Protein AF-A0A523UV07-F1 (afdb_monomer)

Nearest PDB structures (foldseek):
  7xn2-assembly1_A-2  TM=6.365E-01  e=3.548E-02  Nostoc sp. PCC 7120 = FACHB-418
  6zs9-assembly1_AS  TM=5.383E-01  e=8.436E-01  Homo sapiens
  6nf8-assembly1_b  TM=5.546E-01  e=1.718E+00  Bos taurus
  6nu2-assembly1_AS  TM=5.121E-01  e=3.982E+00  Homo sapiens

Secondary structure (DSSP, 8-state):
--TT--HHHHHHHHHTTS--PEEEEETTEEEEE--HHHHHHHHHHHHHHHHH---HHHHHHHHHHHTTTS-S--------S---------

Sequence (90 aa):
MVKGLTRDKLSYFVRAGYVSPRKVKRGSLDQNQFSEKDAFLIGRAWEYMTRYQTSPKAAFEKAARDYPQMGFNFESSSTSDSQRGKGGDG

Organism: NCBI:txid2250710

pLDDT: mean 75.47, std 16.66, range [42.12, 91.69]

Structure (mmCIF, N/CA/C/O backbone):
data_AF-A0A523UV07-F1
#
_entry.id   AF-A0A523UV07-F1
#
loop_
_atom_site.group_PDB
_atom_site.id
_atom_site.type_symbol
_atom_site.label_atom_id
_atom_site.label_alt_id
_atom_site.label_comp_id
_atom_site.label_asym_id
_atom_site.label_entity_id
_atom_site.label_seq_id
_atom_site.pdbx_PDB_ins_code
_atom_site.Cartn_x
_atom_site.Cartn_y
_atom_site.Cartn_z
_atom_site.occupancy
_atom_site.B_iso_or_equiv
_atom_site.auth_seq_id
_atom_site.auth_comp_id
_atom_site.auth_asym_id
_atom_site.auth_atom_id
_atom_site.pdbx_PDB_model_num
ATOM 1 N N . MET A 1 1 ? -4.706 11.897 5.277 1.00 45.81 1 MET A N 1
ATOM 2 C CA . MET A 1 1 ? -4.452 11.447 3.890 1.00 45.81 1 MET A CA 1
ATOM 3 C C . MET A 1 1 ? -3.118 10.728 3.882 1.00 45.81 1 MET A C 1
ATOM 5 O O . MET A 1 1 ? -2.163 11.290 4.399 1.00 45.81 1 MET A O 1
ATOM 9 N N . VAL A 1 2 ? -3.050 9.503 3.358 1.00 51.69 2 VAL A N 1
ATOM 10 C CA . VAL A 1 2 ? -1.767 8.810 3.158 1.00 51.69 2 VAL A CA 1
ATOM 11 C C . VAL A 1 2 ? -1.092 9.467 1.948 1.00 51.69 2 VAL A C 1
ATOM 13 O O . VAL A 1 2 ? -1.648 9.426 0.850 1.00 51.69 2 VAL A O 1
ATOM 16 N N . LYS A 1 3 ? 0.041 10.156 2.148 1.00 54.00 3 LYS A N 1
ATOM 17 C CA . LYS A 1 3 ? 0.745 10.892 1.079 1.00 54.00 3 LYS A CA 1
ATOM 18 C C . LYS A 1 3 ? 1.084 9.923 -0.074 1.00 54.00 3 LYS A C 1
ATOM 20 O O . LYS A 1 3 ? 1.767 8.931 0.143 1.00 54.00 3 LYS A O 1
ATOM 25 N N . GLY A 1 4 ? 0.579 10.196 -1.283 1.00 59.66 4 GLY A N 1
ATOM 26 C CA . GLY A 1 4 ? 0.900 9.453 -2.518 1.00 59.66 4 GLY A CA 1
ATOM 27 C C . GLY A 1 4 ? -0.087 8.356 -2.960 1.00 59.66 4 GLY A C 1
ATOM 28 O O . GLY A 1 4 ? 0.010 7.869 -4.090 1.00 59.66 4 GLY A O 1
ATOM 29 N N . LEU A 1 5 ? -1.075 7.992 -2.135 1.00 67.12 5 LEU A N 1
ATOM 30 C CA . LEU A 1 5 ? -2.085 6.976 -2.468 1.00 67.12 5 LEU A CA 1
ATOM 31 C C . LEU A 1 5 ? -3.472 7.607 -2.626 1.00 67.12 5 LEU A C 1
ATOM 33 O O . LEU A 1 5 ? -4.026 8.179 -1.688 1.00 67.12 5 LEU A O 1
ATOM 37 N N . THR A 1 6 ? -4.045 7.492 -3.827 1.00 75.88 6 THR A N 1
ATOM 38 C CA . THR A 1 6 ? -5.415 7.940 -4.103 1.00 75.88 6 THR A CA 1
ATOM 39 C C . THR A 1 6 ? -6.434 7.018 -3.431 1.00 75.88 6 THR A C 1
ATOM 41 O O . THR A 1 6 ? -6.163 5.845 -3.155 1.00 75.88 6 THR A O 1
ATOM 44 N N . ARG A 1 7 ? -7.640 7.543 -3.180 1.00 76.81 7 ARG A N 1
ATOM 45 C CA . ARG A 1 7 ? -8.743 6.793 -2.558 1.00 76.81 7 ARG A CA 1
ATOM 46 C C . ARG A 1 7 ? -9.124 5.537 -3.351 1.00 76.81 7 ARG A C 1
ATOM 48 O O . ARG A 1 7 ? -9.470 4.528 -2.739 1.00 76.81 7 ARG A O 1
ATOM 55 N N . ASP A 1 8 ? -8.995 5.570 -4.675 1.00 80.00 8 ASP A N 1
ATOM 56 C CA . ASP A 1 8 ? -9.188 4.412 -5.554 1.00 80.00 8 ASP A CA 1
ATOM 57 C C . ASP A 1 8 ? -8.207 3.281 -5.271 1.00 80.00 8 ASP A C 1
ATOM 59 O O . ASP A 1 8 ? -8.622 2.137 -5.092 1.00 80.00 8 ASP A O 1
ATOM 63 N N . LYS A 1 9 ? -6.913 3.598 -5.142 1.00 82.31 9 LYS A N 1
ATOM 64 C CA . LYS A 1 9 ? -5.884 2.600 -4.821 1.00 82.31 9 LYS A CA 1
ATOM 65 C C . LYS A 1 9 ? -6.172 1.954 -3.474 1.00 82.31 9 LYS A C 1
ATOM 67 O O . LYS A 1 9 ? -6.183 0.734 -3.373 1.00 82.31 9 LYS A O 1
ATOM 72 N N . LEU A 1 10 ? -6.489 2.759 -2.459 1.00 82.25 10 LEU A N 1
ATOM 73 C CA . LEU A 1 10 ? -6.869 2.245 -1.141 1.00 82.25 10 LEU A CA 1
ATOM 74 C C . LEU A 1 10 ? -8.093 1.319 -1.233 1.00 82.25 10 LEU A C 1
ATOM 76 O O . LEU A 1 10 ? -8.089 0.229 -0.670 1.00 82.25 10 LEU A O 1
ATOM 80 N N . SER A 1 11 ? -9.118 1.723 -1.984 1.00 84.25 11 SER A N 1
ATOM 81 C CA . SER A 1 11 ? -10.353 0.946 -2.148 1.00 84.25 11 SER A CA 1
ATOM 82 C C . SER A 1 11 ? -10.122 -0.374 -2.885 1.00 84.25 11 SER A C 1
ATOM 84 O O . SER A 1 11 ? -10.742 -1.376 -2.533 1.00 84.25 11 SER A O 1
ATOM 86 N N . TYR A 1 12 ? -9.201 -0.406 -3.852 1.00 88.38 12 TYR A N 1
ATOM 87 C CA . TYR A 1 12 ? -8.805 -1.629 -4.548 1.00 88.38 12 TYR A CA 1
ATOM 88 C C . TYR A 1 12 ? -8.250 -2.681 -3.580 1.00 88.38 12 TYR A C 1
ATOM 90 O O . TYR A 1 12 ? -8.756 -3.801 -3.559 1.00 88.38 12 TYR A O 1
ATOM 98 N N . PHE A 1 13 ? -7.275 -2.332 -2.729 1.00 87.25 13 PHE A N 1
ATOM 99 C CA . PHE A 1 13 ? -6.672 -3.306 -1.804 1.00 87.25 13 PHE A CA 1
ATOM 100 C C . PHE A 1 13 ? -7.640 -3.782 -0.716 1.00 87.25 13 PHE A C 1
ATOM 102 O O . PHE A 1 13 ? -7.543 -4.928 -0.280 1.00 87.25 13 PHE A O 1
ATOM 109 N N . VAL A 1 14 ? -8.597 -2.941 -0.310 1.00 88.56 14 VAL A N 1
ATOM 110 C CA . VAL A 1 14 ? -9.686 -3.347 0.593 1.00 88.56 14 VAL A CA 1
ATOM 111 C C . VAL A 1 14 ? -10.618 -4.337 -0.101 1.00 88.56 14 VAL A C 1
ATOM 113 O O . VAL A 1 14 ? -10.917 -5.394 0.443 1.00 88.56 14 VAL A O 1
ATOM 116 N N . ARG A 1 15 ? -11.064 -4.019 -1.323 1.00 88.12 15 ARG A N 1
ATOM 117 C CA . ARG A 1 15 ? -12.006 -4.850 -2.085 1.00 88.12 15 ARG A CA 1
ATOM 118 C C . ARG A 1 15 ? -11.395 -6.185 -2.511 1.00 88.12 15 ARG A C 1
ATOM 120 O O . ARG A 1 15 ? -12.104 -7.182 -2.561 1.00 88.12 15 ARG A O 1
ATOM 127 N N . ALA A 1 16 ? -10.094 -6.200 -2.783 1.00 87.06 16 ALA A N 1
ATOM 128 C CA . ALA A 1 16 ? -9.329 -7.406 -3.077 1.00 87.06 16 ALA A CA 1
ATOM 129 C C . ALA A 1 16 ? -8.970 -8.227 -1.820 1.00 87.06 16 ALA A C 1
ATOM 131 O O . ALA A 1 16 ? -8.411 -9.312 -1.948 1.00 87.06 16 ALA A O 1
ATOM 132 N N . GLY A 1 17 ? -9.280 -7.731 -0.615 1.00 88.69 17 GLY A N 1
ATOM 133 C CA . GLY A 1 17 ? -9.070 -8.453 0.642 1.00 88.69 17 GLY A CA 1
ATOM 134 C C . GLY A 1 17 ? -7.626 -8.468 1.149 1.00 88.69 17 GLY A C 1
ATOM 135 O O . GLY A 1 17 ? -7.315 -9.221 2.066 1.00 88.69 17 GLY A O 1
ATOM 136 N N . TYR A 1 18 ? -6.739 -7.642 0.586 1.00 87.38 18 TYR A N 1
ATOM 137 C CA . TYR A 1 18 ? -5.342 -7.555 1.028 1.00 87.38 18 TYR A CA 1
ATOM 138 C C . TYR A 1 18 ? -5.190 -6.801 2.352 1.00 87.38 18 TYR A C 1
ATOM 140 O O . TYR A 1 18 ? -4.307 -7.111 3.147 1.00 87.38 18 TYR A O 1
ATOM 148 N N . VAL A 1 19 ? -6.058 -5.819 2.603 1.00 86.38 19 VAL A N 1
ATOM 149 C CA . VAL A 1 19 ? -6.088 -5.047 3.852 1.00 86.38 19 VAL A CA 1
ATOM 150 C C . VAL A 1 19 ? -7.501 -5.002 4.416 1.00 86.38 19 VAL A C 1
ATOM 152 O O . VAL A 1 19 ? -8.482 -4.959 3.675 1.00 86.38 19 VAL A O 1
ATOM 155 N N . SER A 1 20 ? -7.604 -4.971 5.741 1.00 87.06 20 SER A N 1
ATOM 156 C CA . SER A 1 20 ? -8.876 -4.865 6.461 1.00 87.06 20 SER A CA 1
ATOM 157 C C . SER A 1 20 ? -8.846 -3.638 7.376 1.00 87.06 20 SER A C 1
ATOM 159 O O . SER A 1 20 ? -8.550 -3.770 8.565 1.00 87.06 20 SER A O 1
ATOM 161 N N . PRO A 1 21 ? -9.101 -2.428 6.836 1.00 85.38 21 PRO A N 1
ATOM 162 C CA . PRO A 1 21 ? -9.103 -1.209 7.631 1.00 85.38 21 PRO A CA 1
ATOM 163 C C . PRO A 1 21 ? -10.228 -1.244 8.663 1.00 85.38 21 PRO A C 1
ATOM 165 O O . PRO A 1 21 ? -11.307 -1.795 8.426 1.00 85.38 21 PRO A O 1
ATOM 168 N N . ARG A 1 22 ? -10.000 -0.599 9.806 1.00 86.31 22 ARG A N 1
ATOM 169 C CA . ARG A 1 22 ? -11.032 -0.469 10.836 1.00 86.31 22 ARG A CA 1
ATOM 170 C C . ARG A 1 22 ? -12.068 0.552 10.387 1.00 86.31 22 ARG A C 1
ATOM 172 O O . ARG A 1 22 ? -11.715 1.618 9.889 1.00 86.31 22 ARG A O 1
ATOM 179 N N . LYS A 1 23 ? -13.348 0.255 10.592 1.00 85.62 23 LYS A N 1
ATOM 180 C CA . LYS A 1 23 ? -14.414 1.240 10.387 1.00 85.62 23 LYS A CA 1
ATOM 181 C C . LYS A 1 23 ? -14.514 2.116 11.628 1.00 85.62 23 LYS A C 1
ATOM 183 O O . LYS A 1 23 ? -14.723 1.604 12.724 1.00 85.62 23 LYS A O 1
ATOM 188 N N . VAL A 1 24 ? -14.352 3.421 11.454 1.00 85.75 24 VAL A N 1
ATOM 189 C CA . VAL A 1 24 ? -14.523 4.413 12.517 1.00 85.75 24 VAL A CA 1
ATOM 190 C C . VAL A 1 24 ? -15.667 5.347 12.151 1.00 85.75 24 VAL A C 1
ATOM 192 O O . VAL A 1 24 ? -15.733 5.854 11.029 1.00 85.75 24 VAL A O 1
ATOM 195 N N . LYS A 1 25 ? -16.575 5.584 13.100 1.00 82.06 25 LYS A N 1
ATOM 196 C CA . LYS A 1 25 ? -17.637 6.576 12.927 1.00 82.06 25 LYS A CA 1
ATOM 197 C C . LYS A 1 25 ? -17.051 7.971 13.064 1.00 82.06 25 LYS A C 1
ATOM 199 O O . LYS A 1 25 ? -16.443 8.297 14.082 1.00 82.06 25 LYS A O 1
ATOM 204 N N . ARG A 1 26 ? -17.256 8.808 12.051 1.00 76.50 26 ARG A N 1
ATOM 205 C CA . ARG A 1 26 ? -16.880 10.221 12.078 1.00 76.50 26 ARG A CA 1
ATOM 206 C C . ARG A 1 26 ? -18.115 11.053 11.745 1.00 76.50 26 ARG A C 1
ATOM 208 O O . ARG A 1 26 ? -18.429 11.284 10.579 1.00 76.50 26 ARG A O 1
ATOM 215 N N . GLY A 1 27 ? -18.845 11.444 12.790 1.00 81.25 27 GLY A N 1
ATOM 216 C CA . GLY A 1 27 ? -20.191 12.006 12.657 1.00 81.25 27 GLY A CA 1
ATOM 217 C C . GLY A 1 27 ? -21.179 10.942 12.169 1.00 81.25 27 GLY A C 1
ATOM 218 O O . GLY A 1 27 ? -21.217 9.843 12.719 1.00 81.25 27 GLY A O 1
ATOM 219 N N . SER A 1 28 ? -21.933 11.251 11.113 1.00 79.19 28 SER A N 1
ATOM 220 C CA . SER A 1 28 ? -22.917 10.338 10.504 1.00 79.19 28 SER A CA 1
ATOM 221 C C . SER A 1 28 ? -22.332 9.389 9.446 1.00 79.19 28 SER A C 1
ATOM 223 O O . SER A 1 28 ? -23.080 8.634 8.833 1.00 79.19 28 SER A O 1
ATOM 225 N N . LEU A 1 29 ? -21.018 9.439 9.193 1.00 77.69 29 LEU A N 1
ATOM 226 C CA . LEU A 1 29 ? -20.345 8.665 8.145 1.00 77.69 29 LEU A CA 1
ATOM 227 C C . LEU A 1 29 ? -19.373 7.642 8.741 1.00 77.69 29 LEU A C 1
ATOM 229 O O . LEU A 1 29 ? -18.512 7.986 9.556 1.00 77.69 29 LEU A O 1
ATOM 233 N N . ASP A 1 30 ? -19.462 6.401 8.266 1.00 80.50 30 ASP A N 1
ATOM 234 C CA . ASP A 1 30 ? -18.438 5.384 8.491 1.00 80.50 30 ASP A CA 1
ATOM 235 C C . ASP A 1 30 ? -17.232 5.657 7.581 1.00 80.50 30 ASP A C 1
ATOM 237 O O . ASP A 1 30 ? -17.354 5.725 6.354 1.00 80.50 30 ASP A O 1
ATOM 241 N N . GLN A 1 31 ? -16.050 5.821 8.174 1.00 80.06 31 GLN A N 1
ATOM 242 C CA . GLN A 1 31 ? -14.793 5.989 7.447 1.00 80.06 31 GLN A CA 1
ATOM 243 C C . GLN A 1 31 ? -13.866 4.804 7.693 1.00 80.06 31 GLN A C 1
ATOM 245 O O . GLN A 1 31 ? -13.749 4.300 8.808 1.00 80.06 31 GLN A O 1
ATOM 250 N N . ASN A 1 32 ? -13.164 4.385 6.642 1.00 83.44 32 ASN A N 1
ATOM 251 C CA . ASN A 1 32 ? -12.103 3.394 6.759 1.00 83.44 32 ASN A CA 1
ATOM 252 C C . ASN A 1 32 ? -10.848 4.069 7.323 1.00 83.44 32 ASN A C 1
ATOM 254 O O . ASN A 1 32 ? -10.248 4.929 6.674 1.00 83.44 32 ASN A O 1
ATOM 258 N N . GLN A 1 33 ? -10.447 3.663 8.522 1.00 85.56 33 GLN A N 1
ATOM 259 C CA . GLN A 1 33 ? -9.182 4.019 9.139 1.00 85.56 33 GLN A CA 1
ATOM 260 C C . GLN A 1 33 ? -8.150 2.939 8.812 1.00 85.56 33 GLN A C 1
ATOM 262 O O . GLN A 1 33 ? -8.256 1.791 9.246 1.00 85.56 33 GLN A O 1
ATOM 267 N N . PHE A 1 34 ? -7.159 3.330 8.019 1.00 84.88 34 PHE 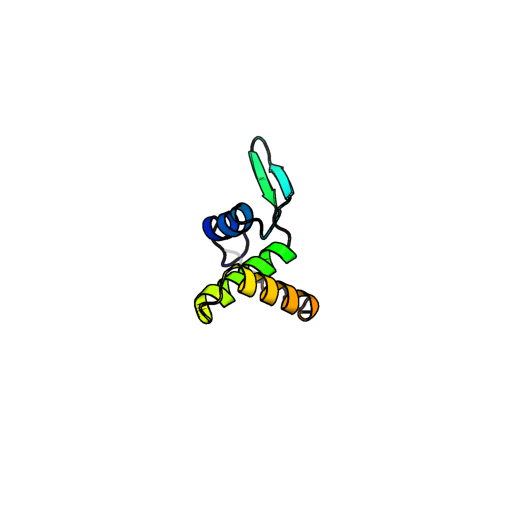A N 1
ATOM 268 C CA . PHE A 1 34 ? -6.014 2.500 7.667 1.00 84.88 34 PHE A CA 1
ATOM 269 C C . PHE A 1 34 ? -4.924 2.673 8.721 1.00 84.88 34 PHE A C 1
ATOM 271 O O . PHE A 1 34 ? -4.660 3.799 9.150 1.00 84.88 34 PHE A O 1
ATOM 278 N N . SER A 1 35 ? -4.298 1.572 9.129 1.00 85.50 35 SER A N 1
ATOM 279 C CA . SER A 1 35 ? -3.113 1.626 9.984 1.00 85.50 35 SER A CA 1
ATOM 280 C C . SER A 1 35 ? -1.882 2.087 9.198 1.00 85.50 35 SER A C 1
ATOM 282 O O . SER A 1 35 ? -1.868 2.068 7.964 1.00 85.50 35 SER A O 1
ATOM 284 N N . GLU A 1 36 ? -0.817 2.465 9.906 1.00 82.69 36 GLU A N 1
ATOM 285 C CA . GLU A 1 36 ? 0.482 2.765 9.285 1.00 82.69 36 GLU A CA 1
ATOM 286 C C . GLU A 1 36 ? 1.029 1.564 8.507 1.00 82.69 36 GLU A C 1
ATOM 288 O O . GLU A 1 36 ? 1.533 1.717 7.394 1.00 82.69 36 GLU A O 1
ATOM 293 N N . LYS A 1 37 ? 0.827 0.354 9.042 1.00 85.44 37 LYS A N 1
ATOM 294 C CA . LYS A 1 37 ? 1.140 -0.897 8.350 1.00 85.44 37 LYS A CA 1
ATOM 295 C C . LYS A 1 37 ? 0.381 -1.002 7.030 1.00 85.44 37 LYS A C 1
ATOM 297 O O . LYS A 1 37 ? 0.996 -1.261 6.002 1.00 85.44 37 LYS A O 1
ATOM 302 N N . ASP A 1 38 ? -0.931 -0.772 7.033 1.00 86.69 38 ASP A N 1
ATOM 303 C CA . ASP A 1 38 ? -1.737 -0.846 5.807 1.00 86.69 38 ASP A CA 1
ATOM 304 C C . ASP A 1 38 ? -1.251 0.168 4.768 1.00 86.69 38 ASP A C 1
ATOM 306 O O . ASP A 1 38 ? -1.072 -0.174 3.601 1.00 86.69 38 ASP A O 1
ATOM 310 N N . ALA A 1 39 ? -0.981 1.405 5.194 1.00 84.88 39 ALA A N 1
ATOM 311 C CA . ALA A 1 39 ? -0.457 2.453 4.327 1.00 84.88 39 ALA A CA 1
ATOM 312 C C . ALA A 1 39 ? 0.882 2.055 3.683 1.00 84.88 39 ALA A C 1
ATOM 314 O O . ALA A 1 39 ? 1.052 2.217 2.471 1.00 84.88 39 ALA A O 1
ATOM 315 N N . PHE A 1 40 ? 1.803 1.492 4.469 1.00 86.94 40 PHE A N 1
ATOM 316 C CA . PHE A 1 40 ? 3.089 1.007 3.974 1.00 86.94 40 PHE A CA 1
ATOM 317 C C . PHE A 1 40 ? 2.922 -0.135 2.970 1.00 86.94 40 PHE A C 1
ATOM 319 O O . PHE A 1 40 ? 3.470 -0.075 1.867 1.00 86.94 40 PHE A O 1
ATOM 326 N N . LEU A 1 41 ? 2.147 -1.164 3.331 1.00 89.25 41 LEU A N 1
ATOM 327 C CA . LEU A 1 41 ? 1.959 -2.352 2.499 1.00 89.25 41 LEU A CA 1
ATOM 328 C C . LEU A 1 41 ? 1.337 -1.991 1.157 1.00 89.25 41 LEU A C 1
ATOM 330 O O . LEU A 1 41 ? 1.823 -2.425 0.118 1.00 89.25 41 LEU A O 1
ATOM 334 N N . ILE A 1 42 ? 0.307 -1.148 1.171 1.00 89.94 42 ILE A N 1
ATOM 335 C CA . ILE A 1 42 ? -0.349 -0.654 -0.039 1.00 89.94 42 ILE A CA 1
ATOM 336 C C . ILE A 1 42 ? 0.642 0.138 -0.897 1.00 89.94 42 ILE A C 1
ATOM 338 O O . ILE A 1 42 ? 0.699 -0.067 -2.108 1.00 89.94 42 ILE A O 1
ATOM 342 N N . GLY A 1 43 ? 1.429 1.031 -0.289 1.00 88.25 43 GLY A N 1
ATOM 343 C CA . GLY A 1 43 ? 2.402 1.855 -1.005 1.00 88.25 43 GLY A CA 1
ATOM 344 C C . GLY A 1 43 ? 3.470 1.017 -1.702 1.00 88.25 43 GLY A C 1
ATOM 345 O O . GLY A 1 43 ? 3.690 1.171 -2.905 1.00 88.25 43 GLY A O 1
ATOM 346 N N . ARG A 1 44 ? 4.088 0.082 -0.972 1.00 90.00 44 ARG A N 1
ATOM 347 C CA . ARG A 1 44 ? 5.116 -0.810 -1.524 1.00 90.00 44 ARG A CA 1
ATOM 348 C C . ARG A 1 44 ? 4.560 -1.823 -2.507 1.00 90.00 44 ARG A C 1
ATOM 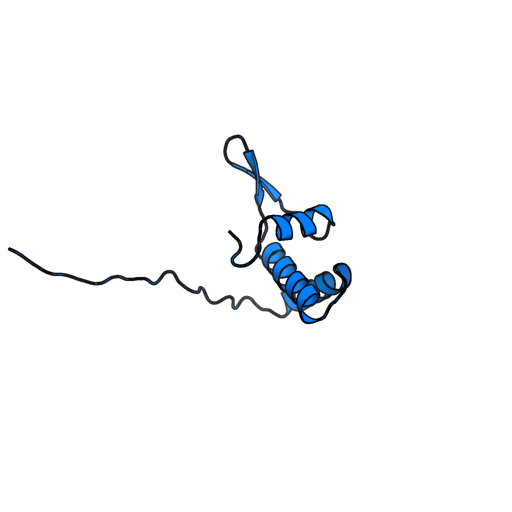350 O O . ARG A 1 44 ? 5.169 -2.028 -3.550 1.00 90.00 44 ARG A O 1
ATOM 357 N N . ALA A 1 45 ? 3.399 -2.412 -2.232 1.00 90.75 45 ALA A N 1
ATOM 358 C CA . ALA A 1 45 ? 2.755 -3.317 -3.177 1.00 90.75 45 ALA A CA 1
ATOM 359 C C . ALA A 1 45 ? 2.443 -2.593 -4.491 1.00 90.75 45 ALA A C 1
ATOM 361 O O . ALA A 1 45 ? 2.739 -3.112 -5.564 1.00 90.75 45 ALA A O 1
ATOM 362 N N . TRP A 1 46 ? 1.920 -1.366 -4.422 1.00 89.56 46 TRP A N 1
ATOM 363 C CA . TRP A 1 46 ? 1.652 -0.574 -5.618 1.00 89.56 46 TRP A CA 1
ATOM 364 C C . TRP A 1 46 ? 2.926 -0.263 -6.401 1.00 89.56 46 TRP A C 1
ATOM 366 O O . TRP A 1 46 ? 2.937 -0.391 -7.621 1.00 89.56 46 TRP A O 1
ATOM 376 N N . GLU A 1 47 ? 4.010 0.102 -5.717 1.00 88.62 47 GLU A N 1
ATOM 377 C CA . GLU A 1 47 ? 5.303 0.311 -6.364 1.00 88.62 47 GLU A CA 1
ATOM 378 C C . GLU A 1 47 ? 5.823 -0.969 -7.035 1.00 88.62 47 GLU A C 1
ATOM 380 O O . GLU A 1 47 ? 6.308 -0.916 -8.165 1.00 88.62 47 GLU A O 1
ATOM 385 N N . TYR A 1 48 ? 5.673 -2.129 -6.388 1.00 90.50 48 TYR A N 1
ATOM 386 C CA . TYR A 1 48 ? 6.064 -3.405 -6.979 1.00 90.50 48 TYR A CA 1
ATOM 387 C C . TYR A 1 48 ? 5.258 -3.745 -8.233 1.00 90.50 48 TYR A C 1
ATOM 389 O O . TYR A 1 48 ? 5.819 -4.188 -9.239 1.00 90.50 48 TYR A O 1
ATOM 397 N N . MET A 1 49 ? 3.953 -3.485 -8.195 1.00 89.06 49 MET A N 1
ATOM 398 C CA . MET A 1 49 ? 3.071 -3.660 -9.343 1.00 89.06 49 MET A CA 1
ATOM 399 C C . MET A 1 49 ? 3.453 -2.732 -10.498 1.00 89.06 49 MET A C 1
ATOM 401 O O . MET A 1 49 ? 3.532 -3.187 -11.634 1.00 89.06 49 MET A O 1
ATOM 405 N N . THR A 1 50 ? 3.716 -1.448 -10.240 1.00 89.06 50 THR A N 1
ATOM 406 C CA . THR A 1 50 ? 3.969 -0.480 -11.319 1.00 89.06 50 THR A CA 1
ATOM 407 C C . THR A 1 50 ? 5.388 -0.534 -11.866 1.00 89.06 50 THR A C 1
ATOM 409 O O . THR A 1 50 ? 5.568 -0.376 -13.069 1.00 89.06 50 THR A O 1
ATOM 412 N N . ARG A 1 51 ? 6.402 -0.749 -11.019 1.00 89.38 51 ARG A N 1
ATOM 413 C CA . ARG A 1 51 ? 7.812 -0.748 -11.446 1.00 89.38 51 ARG A CA 1
ATOM 414 C C . ARG A 1 51 ? 8.269 -2.084 -12.010 1.00 89.38 51 ARG A C 1
ATOM 416 O O . ARG A 1 51 ? 9.055 -2.101 -12.948 1.00 89.38 51 ARG A O 1
ATOM 423 N N . TYR A 1 52 ? 7.797 -3.189 -11.438 1.00 88.94 52 TYR A N 1
ATOM 424 C CA . TYR A 1 52 ? 8.282 -4.531 -11.774 1.00 88.94 52 TYR A CA 1
ATOM 425 C C . TYR A 1 52 ? 7.199 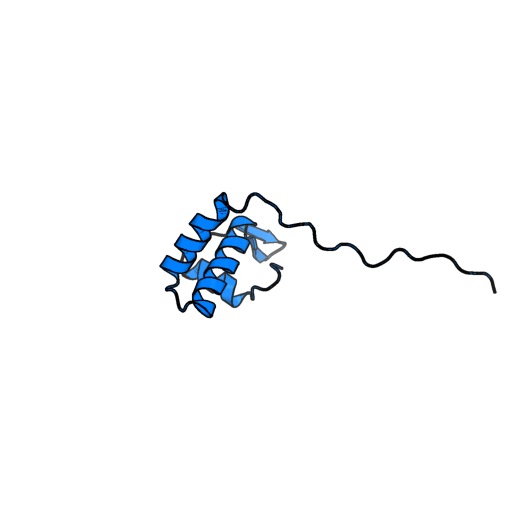-5.413 -12.400 1.00 88.94 52 TYR A C 1
ATOM 427 O O . TYR A 1 52 ? 7.420 -6.612 -12.550 1.00 88.94 52 TYR A O 1
ATOM 435 N N . GLN A 1 53 ? 6.021 -4.854 -12.715 1.00 87.81 53 GLN A N 1
ATOM 436 C CA . GLN A 1 53 ? 4.877 -5.585 -13.284 1.00 87.81 53 GLN A CA 1
ATOM 437 C C . GLN A 1 53 ? 4.520 -6.850 -12.483 1.00 87.81 53 GLN A C 1
ATOM 439 O O . GLN A 1 53 ? 4.087 -7.866 -13.021 1.00 87.81 53 GLN A O 1
ATOM 444 N N . THR A 1 54 ? 4.739 -6.804 -11.167 1.00 89.44 54 THR A N 1
ATOM 445 C CA . THR A 1 54 ? 4.496 -7.943 -10.281 1.00 89.44 54 THR A CA 1
ATOM 446 C C . THR A 1 54 ? 2.999 -8.113 -10.044 1.00 89.44 54 THR A C 1
ATOM 448 O O . THR A 1 54 ? 2.265 -7.131 -9.922 1.00 89.44 54 THR A O 1
ATOM 451 N N . SER A 1 55 ? 2.536 -9.361 -9.936 1.00 91.69 55 SER A N 1
ATOM 452 C CA . SER A 1 55 ? 1.131 -9.630 -9.633 1.00 91.69 55 SER A CA 1
ATOM 453 C C . SER A 1 55 ? 0.727 -9.016 -8.280 1.00 91.69 55 SER A C 1
ATOM 455 O O . SER A 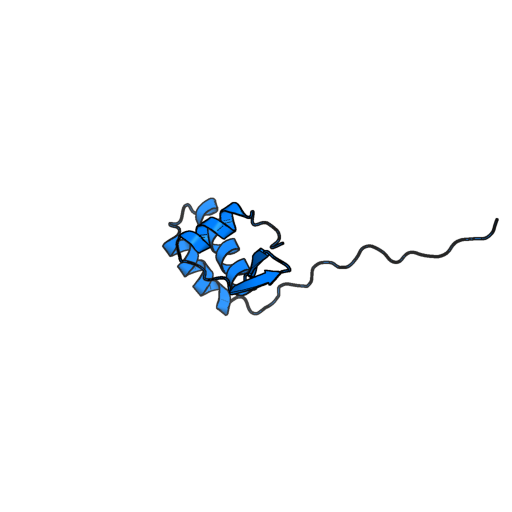1 55 ? 1.547 -8.981 -7.358 1.00 91.69 55 SER A O 1
ATOM 457 N N . PRO A 1 56 ? -0.531 -8.566 -8.110 1.00 87.69 56 PRO A N 1
ATOM 458 C CA . PRO A 1 56 ? -0.969 -7.892 -6.885 1.00 87.69 56 PRO A CA 1
ATOM 459 C C . PRO A 1 56 ? -0.699 -8.702 -5.612 1.00 87.69 56 PRO A C 1
ATOM 461 O O . PRO A 1 56 ? -0.255 -8.153 -4.606 1.00 87.69 56 PRO A O 1
ATOM 464 N N . LYS A 1 57 ? -0.895 -10.026 -5.678 1.00 89.12 57 LYS A N 1
ATOM 465 C CA . LYS A 1 57 ? -0.616 -10.944 -4.569 1.00 89.12 57 LYS A CA 1
ATOM 466 C C . LYS A 1 57 ? 0.874 -10.977 -4.222 1.00 89.12 57 LYS A C 1
ATOM 468 O O . LYS A 1 57 ? 1.230 -10.707 -3.079 1.00 89.12 57 LYS A O 1
ATOM 473 N N . ALA A 1 58 ? 1.736 -11.241 -5.204 1.00 90.75 58 ALA A N 1
ATOM 474 C CA . ALA A 1 58 ? 3.175 -11.348 -4.971 1.00 90.75 58 ALA A CA 1
ATOM 475 C C . ALA A 1 58 ? 3.788 -10.008 -4.536 1.00 90.75 58 ALA A C 1
ATOM 477 O O . ALA A 1 58 ? 4.670 -9.972 -3.679 1.00 90.75 58 ALA A O 1
ATOM 478 N N . ALA A 1 59 ? 3.287 -8.898 -5.080 1.00 91.69 59 ALA A N 1
ATOM 479 C CA . ALA A 1 59 ? 3.668 -7.550 -4.686 1.00 91.69 59 ALA A CA 1
ATOM 480 C C . ALA A 1 59 ? 3.327 -7.275 -3.215 1.00 91.69 59 ALA A C 1
ATOM 482 O O . ALA A 1 59 ? 4.157 -6.747 -2.475 1.00 91.69 59 ALA A O 1
ATOM 483 N N . PHE A 1 60 ? 2.132 -7.678 -2.775 1.00 91.31 60 PHE A N 1
ATOM 484 C CA . PHE A 1 60 ? 1.703 -7.529 -1.388 1.00 91.31 60 PHE A CA 1
ATOM 485 C C . PHE A 1 60 ? 2.489 -8.434 -0.430 1.00 91.31 60 PHE A C 1
ATOM 487 O O . PHE A 1 60 ? 2.950 -7.977 0.612 1.00 91.31 60 PHE A O 1
ATOM 494 N N . GLU A 1 61 ? 2.726 -9.694 -0.800 1.00 90.69 61 GLU A N 1
ATOM 495 C CA . GLU A 1 61 ? 3.560 -10.625 -0.025 1.00 90.69 61 GLU A CA 1
ATOM 496 C C . GLU A 1 61 ? 5.011 -10.143 0.097 1.00 90.69 61 GLU A C 1
ATOM 498 O O . GLU A 1 61 ? 5.661 -10.350 1.123 1.00 90.69 61 GLU A O 1
ATOM 503 N N . LYS A 1 62 ? 5.543 -9.495 -0.943 1.00 90.06 62 LYS A N 1
ATOM 504 C CA . LYS A 1 62 ? 6.874 -8.885 -0.908 1.00 90.06 62 LYS A CA 1
ATOM 505 C C . LYS A 1 62 ? 6.895 -7.660 0.007 1.00 90.06 62 LYS A C 1
ATOM 507 O O . LYS A 1 62 ? 7.725 -7.600 0.904 1.00 90.06 62 LYS A O 1
ATOM 512 N N . ALA A 1 63 ? 5.916 -6.765 -0.125 1.00 90.19 63 ALA A N 1
ATOM 513 C CA . ALA A 1 63 ? 5.760 -5.622 0.775 1.00 90.19 63 ALA A CA 1
ATOM 514 C C . ALA A 1 63 ? 5.637 -6.048 2.252 1.00 90.19 63 ALA A C 1
ATOM 516 O O . ALA A 1 63 ? 6.219 -5.416 3.131 1.00 90.19 63 ALA A O 1
ATOM 517 N N . ALA A 1 64 ? 4.929 -7.147 2.529 1.00 88.25 64 ALA A N 1
ATOM 518 C CA . ALA A 1 64 ? 4.790 -7.704 3.873 1.00 88.25 64 ALA A CA 1
ATOM 519 C C . ALA A 1 64 ? 6.101 -8.263 4.440 1.00 88.25 64 ALA A C 1
ATOM 521 O O . ALA A 1 64 ? 6.329 -8.151 5.643 1.00 88.25 64 ALA A O 1
ATOM 522 N N . ARG A 1 65 ? 6.966 -8.826 3.590 1.00 88.44 65 ARG A N 1
ATOM 523 C CA . ARG A 1 65 ? 8.311 -9.284 3.972 1.00 88.44 65 ARG A CA 1
ATOM 524 C C . ARG A 1 65 ? 9.288 -8.138 4.219 1.00 88.44 65 ARG A C 1
ATOM 526 O O . ARG A 1 65 ? 10.177 -8.280 5.056 1.00 88.44 65 ARG A O 1
ATOM 533 N N . ASP A 1 66 ? 9.102 -7.012 3.540 1.00 83.50 66 ASP A N 1
ATOM 534 C CA . ASP A 1 66 ? 9.949 -5.829 3.715 1.00 83.50 66 ASP A CA 1
ATOM 535 C C . ASP A 1 66 ? 9.567 -5.014 4.960 1.00 83.50 66 ASP A C 1
ATOM 537 O O . ASP A 1 66 ? 10.425 -4.384 5.572 1.00 83.50 66 ASP A O 1
ATOM 541 N N . TYR A 1 67 ? 8.297 -5.063 5.381 1.00 80.25 67 TYR A N 1
ATOM 542 C CA . TYR A 1 67 ? 7.799 -4.343 6.560 1.00 80.25 67 TYR A CA 1
ATOM 543 C C . TYR A 1 67 ? 8.589 -4.605 7.863 1.00 80.25 67 TYR A C 1
ATOM 545 O O . TYR A 1 67 ? 8.958 -3.629 8.509 1.00 80.25 67 TYR A O 1
ATOM 553 N N . PRO A 1 68 ? 8.903 -5.856 8.275 1.00 69.62 68 PRO A N 1
ATOM 554 C CA . PRO A 1 68 ? 9.685 -6.103 9.494 1.00 69.62 68 PRO A CA 1
ATOM 555 C C . PRO A 1 68 ? 11.161 -5.685 9.390 1.00 69.62 68 PRO A C 1
ATOM 557 O O . PRO A 1 68 ? 11.787 -5.456 10.419 1.00 69.62 68 PRO A O 1
ATOM 560 N N . GLN A 1 69 ? 11.724 -5.587 8.180 1.00 58.69 69 GLN A N 1
ATOM 561 C CA . GLN A 1 69 ? 13.122 -5.177 7.971 1.00 58.69 69 GLN A CA 1
ATOM 562 C C . GLN A 1 69 ? 13.283 -3.655 7.948 1.00 58.69 69 GLN A C 1
ATOM 564 O O . GLN A 1 69 ? 14.363 -3.127 8.203 1.00 58.69 69 GLN A O 1
ATOM 569 N N . MET A 1 70 ? 12.190 -2.942 7.685 1.00 54.53 70 MET A N 1
ATOM 570 C CA . MET A 1 70 ? 12.126 -1.493 7.740 1.00 54.53 70 MET A CA 1
ATOM 571 C C . MET A 1 70 ? 11.814 -1.066 9.179 1.00 54.53 70 MET A C 1
ATOM 573 O O . MET A 1 70 ? 10.726 -0.582 9.482 1.00 54.53 70 MET A O 1
ATOM 577 N N . GLY A 1 71 ? 12.768 -1.296 10.090 1.00 48.09 71 GLY A N 1
ATOM 578 C CA . GLY A 1 71 ? 12.736 -0.708 11.428 1.00 48.09 71 GLY A CA 1
ATOM 579 C C . GLY A 1 71 ? 12.437 0.785 11.299 1.00 48.09 71 GLY A C 1
ATO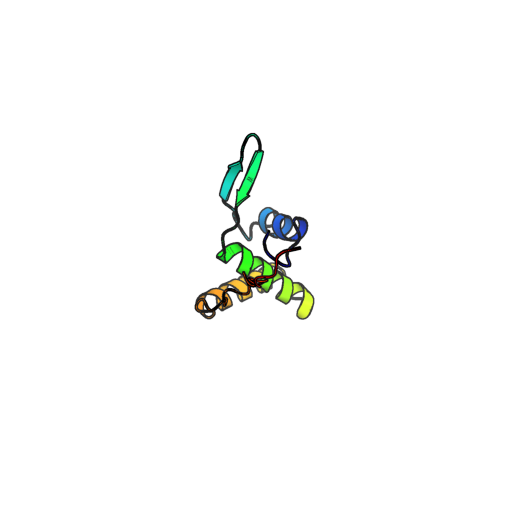M 580 O O . GLY A 1 71 ? 13.131 1.480 10.563 1.00 48.09 71 GLY A O 1
ATOM 581 N N . PHE A 1 72 ? 11.336 1.222 11.915 1.00 49.03 72 PHE A N 1
ATOM 582 C CA . PHE A 1 72 ? 10.735 2.556 11.831 1.00 49.03 72 PHE A CA 1
ATOM 583 C C . PHE A 1 72 ? 11.777 3.692 11.785 1.00 49.03 72 PHE A C 1
ATOM 585 O O . PHE A 1 72 ? 12.182 4.229 12.807 1.00 49.03 72 PHE A O 1
ATOM 592 N N . ASN A 1 73 ? 12.167 4.093 10.576 1.00 43.06 73 ASN A N 1
ATOM 593 C CA . ASN A 1 73 ? 12.930 5.309 10.299 1.00 43.06 73 ASN A CA 1
ATOM 594 C C . ASN A 1 73 ? 12.184 6.114 9.227 1.00 43.06 73 ASN A C 1
ATOM 596 O O . ASN A 1 73 ? 12.757 6.581 8.245 1.00 43.06 73 ASN A O 1
ATOM 600 N N . PHE A 1 74 ? 10.863 6.251 9.395 1.00 44.41 74 PHE A N 1
ATOM 601 C CA . PHE A 1 74 ? 10.132 7.321 8.728 1.00 4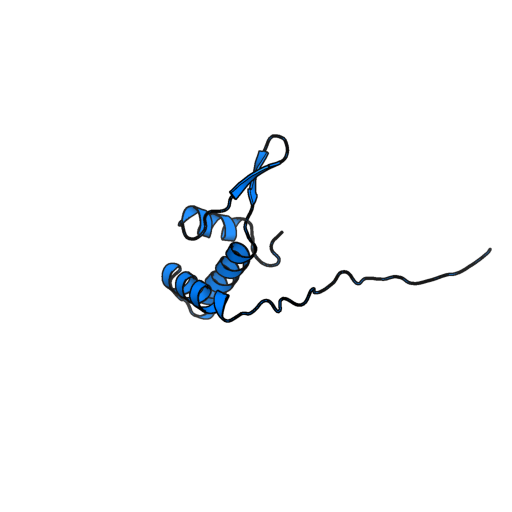4.41 74 PHE A CA 1
ATOM 602 C C . PHE A 1 74 ? 10.433 8.591 9.515 1.00 44.41 74 PHE A C 1
ATOM 604 O O . PHE A 1 74 ? 9.703 8.974 10.426 1.00 44.41 74 PHE A O 1
ATOM 611 N N . GLU A 1 75 ? 11.598 9.162 9.217 1.00 42.12 75 GLU A N 1
ATOM 612 C CA . GLU A 1 75 ? 11.976 10.492 9.652 1.00 42.12 75 GLU A CA 1
ATOM 613 C C . GLU A 1 75 ? 10.778 11.414 9.428 1.00 42.12 75 GLU A C 1
ATOM 615 O O . GLU A 1 75 ? 10.204 11.483 8.337 1.00 42.12 75 GLU A O 1
ATOM 620 N N . SER A 1 76 ? 10.351 12.033 10.522 1.00 44.59 76 SER A N 1
ATOM 621 C CA . SER A 1 76 ? 9.261 12.984 10.624 1.00 44.59 76 SER A CA 1
ATOM 622 C C . SER A 1 76 ? 9.528 14.187 9.722 1.00 44.59 76 SER A C 1
ATOM 624 O O . SER A 1 76 ? 9.914 15.256 10.187 1.00 44.59 76 SER A O 1
ATOM 626 N N . SER A 1 77 ? 9.336 14.046 8.414 1.00 44.16 77 SER A N 1
ATOM 627 C CA . SER A 1 77 ? 9.464 15.170 7.499 1.00 44.16 77 SER A CA 1
ATOM 628 C C . SER A 1 77 ? 8.208 16.042 7.577 1.00 44.16 77 SER A C 1
ATOM 630 O O . SER A 1 77 ? 7.210 15.848 6.870 1.00 44.16 77 SER A O 1
ATOM 632 N N . SER A 1 78 ? 8.346 17.037 8.458 1.00 47.09 78 SER A N 1
ATOM 633 C CA . SER A 1 78 ? 8.129 18.458 8.162 1.00 47.09 78 SER A CA 1
ATOM 634 C C . SER A 1 78 ? 6.808 19.062 8.644 1.00 47.09 78 SER A C 1
ATOM 636 O O . SER A 1 78 ? 5.940 19.424 7.854 1.00 47.09 78 SER A O 1
ATOM 638 N N . THR A 1 79 ? 6.720 19.305 9.952 1.00 50.78 79 THR A N 1
ATOM 639 C CA . THR A 1 79 ? 6.290 20.624 10.444 1.00 50.78 79 THR A CA 1
ATOM 640 C C . THR A 1 79 ? 7.522 21.521 10.515 1.00 50.78 79 THR A C 1
ATOM 642 O O . THR A 1 79 ? 8.186 21.549 11.543 1.00 50.78 79 THR A O 1
ATOM 645 N N . SER A 1 80 ? 7.841 22.204 9.417 1.00 53.28 80 SER A N 1
ATOM 646 C CA . SER A 1 80 ? 8.726 23.374 9.410 1.00 53.28 80 SER A CA 1
ATOM 647 C C . SER A 1 80 ? 8.404 24.223 8.187 1.00 53.28 80 SER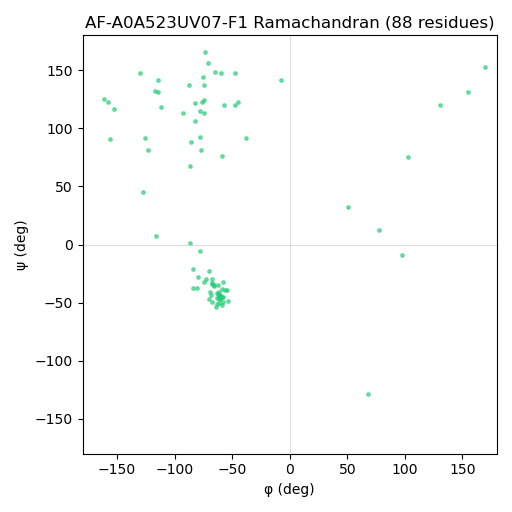 A C 1
ATOM 649 O O . SER A 1 80 ? 8.949 23.996 7.114 1.00 53.28 80 SER A O 1
ATOM 651 N N . ASP A 1 81 ? 7.493 25.172 8.370 1.00 46.53 81 ASP A N 1
ATOM 652 C CA . ASP A 1 81 ? 7.559 26.501 7.761 1.00 46.53 81 ASP A CA 1
ATOM 653 C C . ASP A 1 81 ? 6.684 27.421 8.631 1.00 46.53 81 ASP A C 1
ATOM 655 O O . ASP A 1 81 ? 5.527 27.098 8.875 1.00 46.53 81 ASP A O 1
ATOM 659 N N . SER A 1 82 ? 7.107 28.526 9.231 1.00 50.28 82 SER A N 1
ATOM 660 C CA . SER A 1 82 ? 8.411 29.117 9.509 1.00 50.28 82 SER A CA 1
ATOM 661 C C . SER A 1 82 ? 8.145 30.128 10.636 1.00 50.28 82 SER A C 1
ATOM 663 O O . SER A 1 82 ? 7.278 30.990 10.503 1.00 50.28 82 SER A O 1
ATOM 665 N N . GLN A 1 83 ? 8.860 30.043 11.761 1.00 55.72 83 GLN A N 1
ATOM 666 C CA . GLN A 1 83 ? 8.891 31.124 12.750 1.00 55.72 83 GLN A CA 1
ATOM 667 C C . GLN A 1 83 ? 9.921 32.160 12.271 1.00 55.72 83 GLN A C 1
ATOM 669 O O . GLN A 1 83 ? 11.125 31.926 12.340 1.00 55.72 83 GLN A O 1
ATOM 674 N N . ARG A 1 84 ? 9.453 33.308 11.777 1.00 52.31 84 ARG A N 1
ATOM 675 C CA . ARG A 1 84 ? 10.234 34.538 11.543 1.00 52.31 84 ARG A CA 1
ATOM 676 C C . ARG A 1 84 ? 9.214 35.674 11.655 1.00 52.31 84 ARG A C 1
ATOM 678 O O . ARG A 1 84 ? 8.230 35.650 10.938 1.00 52.31 84 ARG A O 1
ATOM 685 N N . GLY A 1 85 ? 9.249 36.624 12.578 1.00 49.50 85 GLY A N 1
ATOM 686 C CA . GLY A 1 85 ? 10.345 37.292 13.265 1.00 49.50 85 GLY A CA 1
ATOM 687 C C . GLY A 1 85 ? 10.050 38.797 13.147 1.00 49.50 85 GLY A C 1
ATOM 688 O O . GLY A 1 85 ? 9.891 39.280 12.037 1.00 49.50 85 GLY A O 1
ATOM 689 N N . LYS A 1 86 ? 9.900 39.472 14.294 1.00 57.00 86 LYS A N 1
ATOM 690 C CA . LYS A 1 86 ? 9.761 40.92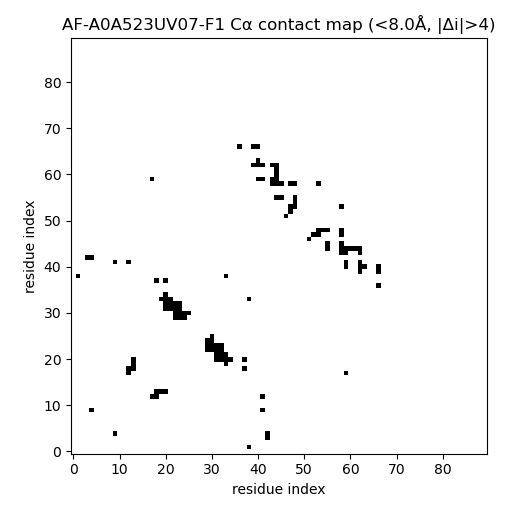3 14.563 1.00 57.00 86 LYS A CA 1
ATOM 691 C C . LYS A 1 86 ? 9.951 41.957 13.424 1.00 57.00 86 LYS A C 1
ATOM 693 O O . LYS A 1 86 ? 10.964 41.948 12.736 1.00 57.00 86 LYS A O 1
ATOM 698 N N . GLY A 1 87 ? 9.098 42.988 13.475 1.00 46.62 87 GLY A N 1
ATOM 699 C CA . GLY A 1 87 ? 9.311 44.373 13.003 1.00 46.62 87 GLY A CA 1
ATOM 700 C C . GLY A 1 87 ? 7.953 45.015 12.683 1.00 46.62 87 GLY A C 1
ATOM 701 O O . GLY A 1 87 ? 7.145 44.358 12.045 1.00 46.62 87 GLY A O 1
ATOM 702 N N . GLY A 1 88 ? 7.558 4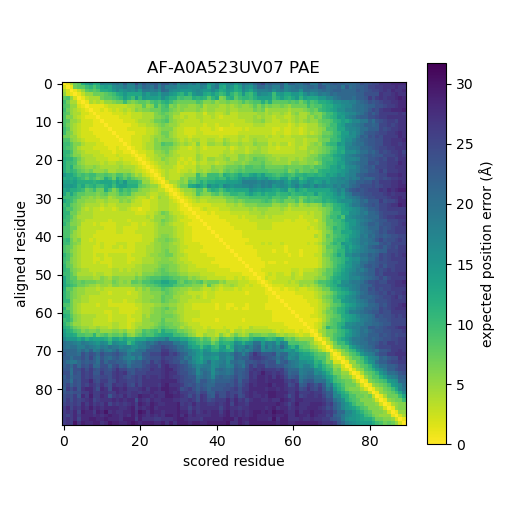6.214 13.101 1.00 51.09 88 GLY A N 1
ATOM 703 C CA . GLY A 1 88 ? 8.165 47.338 13.811 1.00 51.09 88 GLY A CA 1
ATOM 704 C C . GLY A 1 88 ? 7.165 48.508 13.709 1.00 51.09 88 GLY A C 1
ATOM 705 O O . GLY A 1 88 ? 6.354 48.522 12.784 1.00 51.09 88 GLY A O 1
ATOM 706 N N . ASP A 1 89 ? 7.188 49.414 14.684 1.00 56.97 89 ASP A N 1
ATOM 707 C CA . ASP A 1 89 ? 6.381 50.636 14.788 1.00 56.97 89 ASP A CA 1
ATOM 708 C C . ASP A 1 89 ? 6.330 51.497 13.512 1.00 56.97 89 ASP A C 1
ATOM 710 O O . ASP A 1 89 ? 7.320 51.623 12.784 1.00 56.97 89 ASP A O 1
ATOM 714 N N . GLY A 1 90 ? 5.180 52.149 13.318 1.00 57.44 90 GLY A N 1
ATOM 715 C CA . GLY A 1 90 ? 4.935 53.246 12.382 1.00 57.44 90 GLY A CA 1
ATOM 716 C C . GLY A 1 90 ? 3.651 53.970 12.754 1.00 57.44 90 GLY A C 1
ATOM 717 O O . GLY A 1 90 ? 2.600 53.293 12.746 1.00 57.44 90 GLY A O 1
#

Mean predicted aligned error: 11.72 Å

Solvent-accessible surface area (backbone atoms only — not comparable to full-atom values): 5811 Å² total; per-residue (Å²): 131,66,88,94,61,54,72,65,60,57,49,47,40,43,75,72,65,79,43,83,57,47,80,41,78,60,84,98,41,82,38,78,46,67,51,74,66,51,54,49,30,54,52,43,15,49,49,33,29,72,76,66,70,36,54,73,66,62,16,36,57,48,25,58,62,47,50,79,73,55,66,89,73,79,70,84,85,70,97,77,86,77,97,78,80,92,86,80,92,132

Radius of gyration: 18.51 Å; Cα contacts (8 Å, |Δi|>4): 63; chains: 1; bounding box: 36×65×28 Å

Foldseek 3Di:
DLPPDDPVLLVVCVVVVLDDFDFDDDDPDTDGHDDPLRSQLSVQLVCCCPVVVDDSVVSSVVSVVVVVVCPPPPPPPDPDDDDDDDDDDD